Protein AF-A0A0F9H6T3-F1 (afdb_monomer_lite)

Structure (mmCIF, N/CA/C/O backbone):
data_AF-A0A0F9H6T3-F1
#
_entry.id   AF-A0A0F9H6T3-F1
#
loop_
_atom_site.group_PDB
_atom_site.id
_atom_site.type_symbol
_atom_site.label_atom_id
_atom_site.label_alt_id
_atom_site.label_comp_id
_atom_site.label_asym_id
_atom_site.label_entity_id
_atom_site.label_seq_id
_atom_site.pdbx_PDB_ins_code
_atom_site.Cartn_x
_atom_site.Cartn_y
_atom_site.Cartn_z
_atom_site.occupancy
_atom_site.B_iso_or_equiv
_atom_site.auth_seq_id
_atom_site.auth_comp_id
_atom_site.auth_asym_id
_atom_site.auth_atom_id
_atom_site.pdbx_PDB_model_num
ATOM 1 N N . VAL A 1 1 ? -16.309 13.579 1.038 1.00 57.38 1 VAL A N 1
ATOM 2 C CA . VAL A 1 1 ? -15.536 12.386 0.621 1.00 57.38 1 VAL A CA 1
ATOM 3 C C . VAL A 1 1 ? -16.475 11.191 0.632 1.00 57.38 1 VAL A C 1
ATOM 5 O O . VAL A 1 1 ? -17.267 11.106 1.559 1.00 57.38 1 VAL A O 1
ATOM 8 N N . GLY A 1 2 ? -16.474 10.366 -0.418 1.00 72.31 2 GLY A N 1
ATOM 9 C CA . GLY A 1 2 ? -17.444 9.277 -0.598 1.00 72.31 2 GLY A CA 1
ATOM 10 C C . GLY A 1 2 ? -17.170 8.030 0.251 1.00 72.31 2 GLY A C 1
ATOM 11 O O . GLY A 1 2 ? -16.118 7.917 0.884 1.00 72.31 2 GLY A O 1
ATOM 12 N N . ARG A 1 3 ? -18.129 7.096 0.219 1.00 84.75 3 ARG A N 1
ATOM 13 C CA . ARG A 1 3 ? -18.046 5.762 0.836 1.00 84.75 3 ARG A CA 1
ATOM 14 C C . ARG A 1 3 ? -16.967 4.916 0.162 1.00 84.75 3 ARG A C 1
ATOM 16 O O . ARG A 1 3 ? -16.804 4.968 -1.055 1.00 84.75 3 ARG A O 1
ATOM 23 N N . TRP A 1 4 ? -16.245 4.135 0.952 1.00 88.00 4 TRP A N 1
ATOM 24 C CA . TRP A 1 4 ? -15.193 3.233 0.503 1.00 88.00 4 TRP A CA 1
ATOM 25 C C . TRP A 1 4 ? -15.712 1.806 0.443 1.00 88.00 4 TRP A C 1
ATOM 27 O O . TRP A 1 4 ? -16.290 1.313 1.406 1.00 88.00 4 TRP A O 1
ATOM 37 N N . PHE A 1 5 ? -15.447 1.139 -0.675 1.00 89.69 5 PHE A N 1
ATOM 38 C CA . PHE A 1 5 ? -15.745 -0.273 -0.870 1.00 89.69 5 PHE A CA 1
ATOM 39 C C . PHE A 1 5 ? -14.429 -1.014 -1.064 1.00 89.69 5 PHE A C 1
ATOM 41 O O . PHE A 1 5 ? -13.817 -0.956 -2.130 1.00 89.69 5 PHE A O 1
ATOM 48 N N . VAL A 1 6 ? -13.966 -1.673 -0.006 1.00 91.56 6 VAL A N 1
ATOM 49 C CA . VAL A 1 6 ? -12.736 -2.459 -0.035 1.00 91.56 6 VAL A CA 1
ATOM 50 C C . VAL A 1 6 ? -13.077 -3.840 -0.573 1.00 91.56 6 VAL A C 1
ATOM 52 O O . VAL A 1 6 ? -13.749 -4.631 0.089 1.00 91.56 6 VAL A O 1
ATOM 55 N N . VAL A 1 7 ? -12.641 -4.097 -1.805 1.00 93.25 7 VAL A N 1
ATOM 56 C CA . VAL A 1 7 ? -12.976 -5.320 -2.544 1.00 93.25 7 VAL A CA 1
ATOM 57 C C . VAL A 1 7 ? -12.088 -6.487 -2.126 1.00 93.25 7 VAL A C 1
ATOM 59 O O . VAL A 1 7 ? -12.576 -7.589 -1.896 1.00 93.25 7 VAL A O 1
ATOM 62 N N . GLU A 1 8 ? -10.779 -6.259 -2.043 1.00 93.50 8 GLU A N 1
ATOM 63 C CA . GLU A 1 8 ? -9.804 -7.310 -1.773 1.00 93.50 8 GLU A CA 1
ATOM 64 C C . GLU A 1 8 ? -8.528 -6.706 -1.182 1.00 93.50 8 GLU A C 1
ATOM 66 O O . GLU A 1 8 ? -8.037 -5.690 -1.676 1.00 93.50 8 GLU A O 1
ATOM 71 N N . ILE A 1 9 ? -7.974 -7.349 -0.153 1.00 94.44 9 ILE A N 1
ATOM 72 C CA . ILE A 1 9 ? -6.638 -7.050 0.369 1.00 94.44 9 ILE A CA 1
ATOM 73 C C . ILE A 1 9 ? -5.806 -8.326 0.285 1.00 94.44 9 ILE A C 1
ATOM 75 O O . ILE A 1 9 ? -6.216 -9.377 0.770 1.00 94.44 9 ILE A O 1
ATOM 79 N N . GLN A 1 10 ? -4.611 -8.230 -0.296 1.00 94.12 10 GLN A N 1
ATOM 80 C CA . GLN A 1 10 ? -3.624 -9.306 -0.258 1.00 94.12 10 GLN A CA 1
ATOM 81 C C . GLN A 1 10 ? -2.439 -8.864 0.599 1.00 94.12 10 GLN A C 1
ATOM 83 O O . GLN A 1 10 ? -1.907 -7.773 0.414 1.00 94.12 10 GLN A O 1
ATOM 88 N N . SER A 1 11 ? -2.010 -9.720 1.526 1.00 93.00 11 SER A N 1
ATOM 89 C CA . SER A 1 11 ? -0.822 -9.480 2.349 1.00 93.00 11 SER A CA 1
ATOM 90 C C . SER A 1 11 ? -0.038 -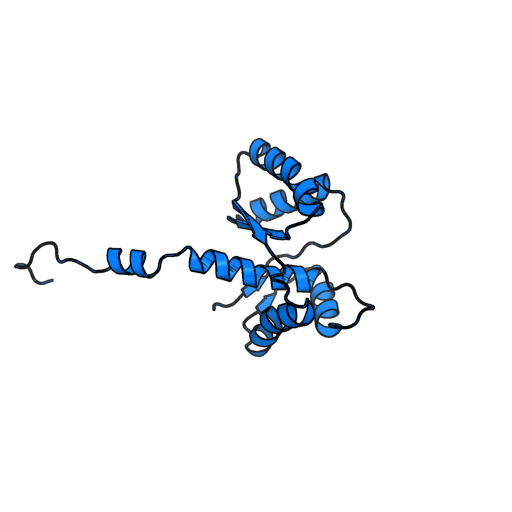10.774 2.547 1.00 93.00 11 SER A C 1
ATOM 92 O O . SER A 1 11 ? -0.619 -11.854 2.644 1.00 93.00 11 SER A O 1
ATOM 94 N N . GLY A 1 12 ? 1.285 -10.671 2.608 1.00 91.50 12 GLY A N 1
ATOM 95 C CA . GLY A 1 12 ? 2.176 -11.821 2.695 1.00 91.50 12 GLY A CA 1
ATOM 96 C C . GLY A 1 12 ? 3.636 -11.402 2.593 1.00 91.50 12 GLY A C 1
ATOM 97 O O . GLY A 1 12 ? 3.948 -10.213 2.562 1.00 91.50 12 GLY A O 1
ATOM 98 N N . LYS A 1 13 ? 4.531 -12.389 2.555 1.00 92.25 13 LYS A N 1
ATOM 99 C CA . LYS A 1 13 ? 5.957 -12.184 2.289 1.00 92.25 13 LYS A CA 1
ATOM 100 C C . LYS A 1 13 ? 6.246 -12.702 0.891 1.00 92.25 13 LYS A C 1
ATOM 102 O O . LYS A 1 13 ? 6.080 -13.894 0.654 1.00 92.25 13 LYS A O 1
ATOM 107 N N . TRP A 1 14 ? 6.662 -11.809 0.006 1.00 95.19 14 TRP A N 1
ATOM 108 C CA . TRP A 1 14 ? 6.909 -12.102 -1.401 1.00 95.19 14 TRP A CA 1
ATOM 109 C C . TRP A 1 14 ? 8.210 -11.443 -1.833 1.00 95.19 14 TRP A C 1
ATOM 111 O O . TRP A 1 14 ? 8.613 -10.416 -1.279 1.00 95.19 14 TRP A O 1
ATOM 121 N N . ASP A 1 15 ? 8.857 -12.012 -2.841 1.00 95.69 15 ASP A N 1
ATOM 122 C CA . ASP A 1 15 ? 9.965 -11.339 -3.507 1.00 95.69 15 ASP A CA 1
ATOM 123 C C . ASP A 1 15 ? 9.451 -10.174 -4.391 1.00 95.69 15 ASP A C 1
ATOM 125 O O . ASP A 1 15 ? 8.250 -10.084 -4.682 1.00 95.69 15 ASP A O 1
ATOM 129 N N . PRO A 1 16 ? 10.320 -9.243 -4.834 1.00 95.31 16 PRO A N 1
ATOM 130 C CA . PRO A 1 16 ? 9.891 -8.100 -5.644 1.00 95.31 16 PRO A CA 1
ATOM 131 C C . PRO A 1 16 ? 9.189 -8.481 -6.956 1.00 95.31 16 PRO A C 1
ATOM 133 O O . PRO A 1 16 ? 8.292 -7.765 -7.406 1.00 95.31 16 PRO A O 1
ATOM 136 N N . ARG A 1 17 ? 9.566 -9.610 -7.567 1.00 96.00 17 ARG A N 1
ATOM 137 C CA . ARG A 1 17 ? 9.010 -10.072 -8.841 1.00 96.00 17 ARG A CA 1
ATOM 138 C C . ARG A 1 17 ? 7.629 -10.688 -8.645 1.00 96.00 17 ARG A C 1
ATOM 140 O O . ARG A 1 17 ? 6.720 -10.389 -9.422 1.00 96.00 17 ARG A O 1
ATOM 147 N N . GLU A 1 18 ? 7.463 -11.510 -7.612 1.00 96.69 18 GLU A N 1
ATOM 148 C CA . GLU A 1 18 ? 6.164 -12.044 -7.201 1.00 96.69 18 GLU A CA 1
ATOM 149 C C . GLU A 1 18 ? 5.217 -10.907 -6.792 1.00 96.69 18 GLU A C 1
ATOM 151 O O . GLU A 1 18 ? 4.069 -10.864 -7.240 1.00 96.69 18 GLU A O 1
ATOM 156 N N . THR A 1 19 ? 5.714 -9.932 -6.027 1.00 95.81 19 THR A N 1
ATOM 157 C CA . THR A 1 19 ? 4.946 -8.746 -5.617 1.00 95.81 19 THR A CA 1
ATOM 158 C C . THR A 1 19 ? 4.430 -7.971 -6.831 1.00 95.81 19 THR A C 1
ATOM 160 O O . THR A 1 19 ? 3.235 -7.688 -6.920 1.00 95.81 19 THR A O 1
ATOM 163 N N . ALA A 1 20 ? 5.298 -7.676 -7.807 1.00 95.88 20 ALA A N 1
ATOM 164 C CA . ALA A 1 20 ? 4.904 -6.998 -9.042 1.00 95.88 20 ALA A CA 1
ATOM 165 C C . ALA A 1 20 ? 3.825 -7.775 -9.817 1.00 95.88 20 ALA A C 1
ATOM 167 O O . ALA A 1 20 ? 2.848 -7.184 -10.281 1.00 95.88 20 ALA A O 1
ATOM 168 N N . MET A 1 21 ? 3.971 -9.100 -9.924 1.00 95.81 21 MET A N 1
ATOM 169 C CA . MET A 1 21 ? 2.991 -9.950 -10.604 1.00 95.81 21 MET A CA 1
ATOM 170 C C . MET A 1 21 ? 1.631 -9.914 -9.899 1.00 95.81 21 MET A C 1
ATOM 172 O O . MET A 1 21 ? 0.601 -9.763 -10.559 1.00 95.81 21 MET A O 1
ATOM 176 N N . LYS A 1 22 ? 1.608 -10.010 -8.565 1.00 95.62 22 LYS A N 1
ATOM 177 C CA . LYS A 1 22 ? 0.372 -9.928 -7.772 1.00 95.62 22 LYS A CA 1
ATOM 178 C C . LYS A 1 22 ? -0.319 -8.579 -7.940 1.00 95.62 22 LYS A C 1
ATOM 180 O O . LYS A 1 22 ? -1.519 -8.558 -8.203 1.00 95.62 22 LYS A O 1
ATOM 185 N N . ILE A 1 23 ? 0.430 -7.474 -7.879 1.00 94.62 23 ILE A N 1
ATOM 186 C CA . ILE A 1 23 ? -0.109 -6.122 -8.096 1.00 94.62 23 ILE A CA 1
ATOM 187 C C . ILE A 1 23 ? -0.764 -6.016 -9.478 1.00 94.62 23 ILE A C 1
ATOM 189 O O . ILE A 1 23 ? -1.913 -5.592 -9.576 1.00 94.62 23 ILE A O 1
ATOM 193 N N . VAL A 1 24 ? -0.075 -6.436 -10.545 1.00 93.94 24 VAL A N 1
ATOM 194 C CA . VAL A 1 24 ? -0.610 -6.357 -11.918 1.00 93.94 24 VAL A CA 1
ATOM 195 C C . VAL A 1 24 ? -1.819 -7.268 -12.104 1.00 93.94 24 VAL A C 1
ATOM 197 O O . VAL A 1 24 ? -2.798 -6.864 -12.728 1.00 93.94 24 VAL A O 1
ATOM 200 N N . THR A 1 25 ? -1.790 -8.470 -11.528 1.00 93.88 25 THR A N 1
ATOM 201 C CA . THR A 1 25 ? -2.910 -9.418 -11.593 1.00 93.88 25 THR A CA 1
ATOM 202 C C . THR A 1 25 ? -4.146 -8.844 -10.903 1.00 93.88 25 THR A C 1
ATOM 204 O O . THR A 1 25 ? -5.239 -8.875 -11.469 1.00 93.88 25 THR A O 1
ATOM 207 N N . LEU A 1 26 ? -3.976 -8.265 -9.712 1.00 93.50 26 LEU A N 1
ATOM 208 C CA . LEU A 1 26 ? -5.061 -7.645 -8.954 1.00 93.50 26 LEU A CA 1
ATOM 209 C C . LEU A 1 26 ? -5.604 -6.396 -9.664 1.00 93.50 26 LEU A C 1
ATOM 211 O O . LEU A 1 26 ? -6.819 -6.243 -9.806 1.00 93.50 26 LEU A O 1
ATOM 215 N N . ALA A 1 27 ? -4.713 -5.542 -10.175 1.00 91.88 27 ALA A N 1
ATOM 216 C CA . ALA A 1 27 ? -5.080 -4.355 -10.940 1.00 91.88 27 ALA A CA 1
ATOM 217 C C . ALA A 1 27 ? -5.828 -4.712 -12.230 1.00 91.88 27 ALA A C 1
ATOM 219 O O . ALA A 1 27 ? -6.802 -4.052 -12.590 1.00 91.88 27 ALA A O 1
ATOM 220 N N . HIS A 1 28 ? -5.429 -5.792 -12.904 1.00 90.62 28 HIS A N 1
ATOM 221 C CA . HIS A 1 28 ? -6.128 -6.290 -14.081 1.00 90.62 28 HIS A CA 1
ATOM 222 C C . HIS A 1 28 ? -7.511 -6.853 -13.725 1.00 90.62 28 HIS A C 1
ATOM 224 O O . HIS A 1 28 ? -8.497 -6.462 -14.357 1.00 90.62 28 HIS A O 1
ATOM 230 N N . LYS A 1 29 ? -7.588 -7.720 -12.701 1.00 92.69 29 LYS A N 1
ATOM 231 C CA . LYS A 1 29 ? -8.825 -8.355 -12.209 1.00 92.69 29 LYS A CA 1
ATOM 232 C C . LYS A 1 29 ? -9.892 -7.317 -11.866 1.00 92.69 29 LYS A C 1
ATOM 234 O O . LYS A 1 29 ? -11.027 -7.434 -12.319 1.00 92.69 29 LYS A O 1
ATOM 239 N N . HIS A 1 30 ? -9.507 -6.276 -11.130 1.00 90.06 30 HIS A N 1
ATOM 240 C CA . HIS A 1 30 ? -10.420 -5.225 -10.663 1.00 90.06 30 HIS A CA 1
ATOM 241 C C . HIS A 1 30 ? -10.449 -3.985 -11.566 1.00 90.06 30 HIS A C 1
ATOM 243 O O . HIS A 1 30 ? -11.056 -2.980 -11.210 1.00 90.06 30 HIS A O 1
ATOM 249 N N . LYS A 1 31 ? -9.815 -4.048 -12.747 1.00 88.31 31 LYS A N 1
ATOM 250 C CA . LYS A 1 31 ? -9.744 -2.954 -13.735 1.00 88.31 31 LYS A CA 1
ATOM 251 C C . LYS A 1 31 ? -9.312 -1.610 -13.122 1.00 88.31 31 LYS A C 1
ATOM 253 O O . LYS A 1 31 ? -9.853 -0.562 -13.463 1.00 88.31 31 LYS A O 1
ATOM 258 N N . ILE A 1 32 ? -8.327 -1.650 -12.231 1.00 86.69 32 ILE A N 1
ATOM 259 C CA . ILE A 1 32 ? -7.841 -0.483 -11.492 1.00 86.69 32 ILE A CA 1
ATOM 260 C C . ILE A 1 32 ? -7.065 0.439 -12.449 1.00 86.69 32 ILE A C 1
ATOM 262 O O . ILE A 1 32 ? -6.207 -0.062 -13.172 1.00 86.69 32 ILE A O 1
ATOM 266 N N . PRO A 1 33 ? -7.321 1.761 -12.473 1.00 83.94 33 PRO A N 1
ATOM 267 C CA . PRO A 1 33 ? -6.606 2.692 -13.354 1.00 83.94 33 PRO A CA 1
ATOM 268 C C . PRO A 1 33 ? -5.281 3.212 -12.767 1.00 83.94 33 PRO A C 1
ATOM 270 O O . PRO A 1 33 ? -4.353 3.528 -13.512 1.00 83.94 33 PRO A O 1
ATOM 273 N N . ILE A 1 34 ? -5.189 3.305 -11.436 1.00 90.56 34 ILE A N 1
ATOM 274 C CA . ILE A 1 34 ? -4.095 3.969 -10.719 1.00 90.56 34 ILE A CA 1
ATOM 275 C C . ILE A 1 34 ? -3.583 3.055 -9.605 1.00 90.56 34 ILE A C 1
ATOM 277 O O . ILE A 1 34 ? -4.367 2.522 -8.823 1.00 90.56 34 ILE A O 1
ATOM 281 N N . ILE A 1 35 ? -2.265 2.911 -9.506 1.00 92.12 35 ILE A N 1
ATOM 282 C CA . ILE A 1 35 ? -1.583 2.129 -8.476 1.00 92.12 35 ILE A CA 1
ATOM 283 C C . ILE A 1 35 ? -0.754 3.083 -7.617 1.00 92.12 35 ILE A C 1
ATOM 285 O O . ILE A 1 35 ? 0.175 3.719 -8.111 1.00 92.12 35 ILE A O 1
ATOM 289 N N . GLY A 1 36 ? -1.073 3.171 -6.328 1.00 92.06 36 GLY A N 1
ATOM 290 C CA . GLY A 1 36 ? -0.267 3.896 -5.347 1.00 92.06 36 GLY A CA 1
ATOM 291 C C . GLY A 1 36 ? 0.834 3.007 -4.769 1.00 92.06 36 GLY A C 1
ATOM 292 O O . GLY A 1 36 ? 0.543 1.907 -4.309 1.00 92.06 36 GLY A O 1
ATOM 293 N N . ILE A 1 37 ? 2.087 3.468 -4.778 1.00 92.50 37 ILE A N 1
ATOM 294 C CA . ILE A 1 37 ? 3.212 2.771 -4.131 1.00 92.50 37 ILE A CA 1
ATOM 295 C C . ILE A 1 37 ? 3.998 3.779 -3.296 1.00 92.50 37 ILE A C 1
ATOM 297 O O . ILE A 1 37 ? 4.405 4.818 -3.815 1.00 92.50 37 ILE A O 1
ATOM 301 N N . GLU A 1 38 ? 4.236 3.484 -2.020 1.00 90.81 38 GLU A N 1
ATOM 302 C CA . GLU A 1 38 ? 5.060 4.331 -1.153 1.00 90.81 38 GLU A CA 1
ATOM 303 C C . GLU A 1 38 ? 6.479 4.503 -1.719 1.00 90.81 38 GLU A C 1
ATOM 305 O O . GLU A 1 38 ? 7.115 3.547 -2.169 1.00 90.81 38 GLU A O 1
ATOM 310 N N . LYS A 1 39 ? 6.999 5.735 -1.705 1.00 90.12 39 LYS A N 1
ATOM 311 C CA . LYS A 1 39 ? 8.380 6.015 -2.108 1.00 90.12 39 LYS A CA 1
ATOM 312 C C . LYS A 1 39 ? 9.360 5.299 -1.181 1.00 90.12 39 LYS A C 1
ATOM 314 O O . LYS A 1 39 ? 9.325 5.469 0.030 1.00 90.12 39 LYS A O 1
ATOM 319 N N . GLY A 1 40 ? 10.307 4.577 -1.767 1.00 89.00 40 GLY A N 1
ATOM 320 C CA . GLY A 1 40 ? 11.372 3.927 -1.014 1.00 89.00 40 GLY A CA 1
ATOM 321 C C . GLY A 1 40 ? 12.142 2.915 -1.850 1.00 89.00 40 GLY A C 1
ATOM 322 O O . GLY A 1 40 ? 11.902 2.758 -3.050 1.00 89.00 40 GLY A O 1
ATOM 323 N N . ALA A 1 41 ? 13.058 2.200 -1.197 1.00 89.56 41 ALA A N 1
ATOM 324 C CA . ALA A 1 41 ? 13.870 1.169 -1.841 1.00 89.56 41 ALA A CA 1
ATOM 325 C C . ALA A 1 41 ? 13.008 0.047 -2.450 1.00 89.56 41 ALA A C 1
ATOM 327 O O . ALA A 1 41 ? 13.276 -0.398 -3.564 1.00 89.56 41 ALA A O 1
ATOM 328 N N . LEU A 1 42 ? 11.928 -0.349 -1.765 1.00 89.50 42 LEU A N 1
ATOM 329 C CA . LEU A 1 42 ? 11.017 -1.397 -2.237 1.00 89.50 42 LEU A CA 1
ATOM 330 C C . LEU A 1 42 ? 10.312 -1.009 -3.542 1.00 89.50 42 LEU A C 1
ATOM 332 O O . LEU A 1 42 ? 10.240 -1.817 -4.464 1.00 89.50 42 LEU A O 1
ATOM 336 N N . LYS A 1 43 ? 9.873 0.247 -3.675 1.00 92.94 43 LYS A N 1
ATOM 337 C CA . LYS A 1 43 ? 9.280 0.759 -4.918 1.00 92.94 43 LYS A CA 1
ATOM 338 C C . LYS A 1 43 ? 10.261 0.673 -6.081 1.00 92.94 43 LYS A C 1
ATOM 340 O O . LYS A 1 43 ? 9.894 0.192 -7.148 1.00 92.94 43 LYS A O 1
ATOM 345 N N . ASN A 1 44 ? 11.509 1.085 -5.862 1.00 93.25 44 ASN A N 1
ATOM 346 C CA . ASN A 1 44 ? 12.546 1.038 -6.895 1.00 93.25 44 ASN A CA 1
ATOM 347 C C . ASN A 1 44 ? 12.897 -0.402 -7.305 1.00 93.25 44 ASN A C 1
ATOM 349 O O . ASN A 1 44 ? 13.236 -0.635 -8.461 1.00 93.25 44 ASN A O 1
ATOM 353 N N . ALA A 1 45 ? 12.781 -1.366 -6.388 1.00 94.62 45 ALA A N 1
ATOM 354 C CA . ALA A 1 45 ? 12.988 -2.782 -6.684 1.00 94.62 45 ALA A CA 1
ATOM 355 C C . ALA A 1 45 ? 11.825 -3.409 -7.478 1.00 94.62 45 ALA A C 1
ATOM 357 O O . ALA A 1 45 ? 12.054 -4.280 -8.311 1.00 94.62 45 ALA A O 1
ATOM 358 N N . VAL A 1 46 ? 10.583 -2.982 -7.226 1.00 95.38 46 VAL A N 1
ATOM 359 C CA . VAL A 1 46 ? 9.365 -3.568 -7.817 1.00 95.38 46 VAL A CA 1
ATOM 360 C C . VAL A 1 46 ? 8.999 -2.929 -9.165 1.00 95.38 46 VAL A C 1
ATOM 362 O O . VAL A 1 46 ? 8.490 -3.609 -10.057 1.00 95.38 46 VAL A O 1
ATOM 365 N N . GLU A 1 47 ? 9.270 -1.634 -9.353 1.00 94.25 47 GLU A N 1
ATOM 366 C CA . GLU A 1 47 ? 8.851 -0.878 -10.542 1.00 94.25 47 GLU A CA 1
ATOM 367 C C . GLU A 1 47 ? 9.349 -1.443 -11.890 1.00 94.25 47 GLU A C 1
ATOM 369 O O . GLU A 1 47 ? 8.538 -1.495 -12.821 1.00 94.25 47 GLU A O 1
ATOM 374 N N . PRO A 1 48 ? 10.608 -1.906 -12.045 1.00 95.62 48 PRO A N 1
ATOM 375 C CA . PRO A 1 48 ? 11.061 -2.496 -13.306 1.00 95.62 48 PRO A CA 1
ATOM 376 C C . PRO A 1 48 ? 10.228 -3.719 -13.711 1.00 95.62 48 PRO A C 1
ATOM 378 O O . PRO A 1 48 ? 9.805 -3.824 -14.862 1.00 95.62 48 PRO A O 1
ATOM 381 N N . TYR A 1 49 ? 9.913 -4.595 -12.751 1.00 96.75 49 TYR A N 1
ATOM 382 C CA . TYR A 1 49 ? 9.083 -5.778 -12.985 1.00 96.75 49 TYR A CA 1
ATOM 383 C C . TYR A 1 49 ? 7.632 -5.407 -13.297 1.00 96.75 49 TYR A C 1
ATOM 385 O O . TYR A 1 49 ? 7.011 -6.024 -14.160 1.00 96.75 49 TYR A O 1
ATOM 393 N N . LEU A 1 50 ? 7.086 -4.372 -12.645 1.00 94.81 50 LEU A N 1
ATOM 394 C CA . LEU A 1 50 ? 5.757 -3.857 -12.982 1.00 94.81 50 LEU A CA 1
ATOM 395 C C . LEU A 1 50 ? 5.694 -3.411 -14.443 1.00 94.81 50 LEU A C 1
ATOM 397 O O . LEU A 1 50 ? 4.780 -3.813 -15.156 1.00 94.81 50 LEU A O 1
ATOM 401 N N . ARG A 1 51 ? 6.675 -2.626 -14.902 1.00 94.75 51 ARG A N 1
ATOM 402 C CA . ARG A 1 51 ? 6.740 -2.158 -16.296 1.00 94.75 51 ARG A CA 1
ATOM 403 C C . ARG A 1 51 ? 6.906 -3.314 -17.281 1.00 94.75 51 ARG A C 1
ATOM 405 O O . ARG A 1 51 ? 6.249 -3.306 -18.319 1.00 94.75 51 ARG A O 1
ATOM 412 N N . GLU A 1 52 ? 7.713 -4.320 -16.943 1.00 96.00 52 GLU A N 1
ATOM 413 C CA . GLU A 1 52 ? 7.849 -5.546 -17.742 1.00 96.00 52 GLU A CA 1
ATOM 414 C C . GLU A 1 52 ? 6.496 -6.257 -17.908 1.00 96.00 52 GLU A C 1
ATOM 416 O O . GLU A 1 52 ? 6.096 -6.589 -19.024 1.00 96.00 52 GLU A O 1
ATOM 421 N N . TYR A 1 53 ? 5.755 -6.460 -16.815 1.00 95.75 53 TYR A N 1
ATOM 422 C CA . TYR A 1 53 ? 4.452 -7.122 -16.865 1.00 95.75 53 TYR A CA 1
ATOM 423 C C . TYR A 1 53 ? 3.380 -6.276 -17.554 1.00 95.75 53 TYR A C 1
ATOM 425 O O . TYR A 1 53 ? 2.583 -6.820 -18.315 1.00 95.75 53 TYR A O 1
ATOM 433 N N . MET A 1 54 ? 3.373 -4.957 -17.352 1.00 93.94 54 MET A N 1
ATOM 434 C CA . MET A 1 54 ? 2.478 -4.044 -18.074 1.00 93.94 54 MET A CA 1
ATOM 435 C C . MET A 1 54 ? 2.693 -4.131 -19.586 1.00 93.94 54 MET A C 1
ATOM 437 O O . MET A 1 54 ? 1.720 -4.239 -20.333 1.00 93.94 54 MET A O 1
ATOM 441 N N . ALA A 1 55 ? 3.955 -4.157 -20.029 1.00 94.31 55 ALA A N 1
ATOM 442 C CA . ALA A 1 55 ? 4.302 -4.344 -21.434 1.00 94.31 55 ALA A CA 1
ATOM 443 C C . ALA A 1 55 ? 3.862 -5.726 -21.942 1.00 94.31 55 ALA A C 1
ATOM 445 O O . ALA A 1 55 ? 3.217 -5.822 -22.984 1.00 94.31 55 ALA A O 1
ATOM 446 N N . ARG A 1 56 ? 4.134 -6.791 -21.177 1.00 93.44 56 ARG A N 1
ATOM 447 C CA . ARG A 1 56 ? 3.763 -8.172 -21.529 1.00 93.44 56 ARG A CA 1
ATOM 448 C C . ARG A 1 56 ? 2.255 -8.356 -21.709 1.00 93.44 56 ARG A C 1
ATOM 450 O O . ARG A 1 56 ? 1.837 -9.048 -22.630 1.00 93.44 56 ARG A O 1
ATOM 457 N N . TYR A 1 57 ? 1.447 -7.755 -20.840 1.00 90.25 57 TYR A N 1
ATOM 458 C CA . TYR A 1 57 ? -0.015 -7.858 -20.888 1.00 90.25 57 TYR A CA 1
ATOM 459 C C . TYR A 1 57 ? -0.682 -6.725 -21.680 1.00 90.25 57 TYR A C 1
ATOM 461 O O . TYR A 1 57 ? -1.910 -6.643 -21.697 1.00 90.25 57 TYR A O 1
ATOM 469 N N . ASN A 1 58 ? 0.110 -5.848 -22.308 1.00 91.56 58 ASN A N 1
ATOM 470 C CA . ASN A 1 58 ? -0.339 -4.647 -23.014 1.00 91.56 58 ASN A CA 1
ATOM 471 C C . ASN A 1 58 ? -1.373 -3.825 -22.220 1.00 91.56 58 ASN A C 1
ATOM 473 O O . ASN A 1 58 ? -2.394 -3.377 -22.747 1.00 91.56 58 ASN A O 1
ATOM 477 N N . ARG A 1 59 ? -1.136 -3.663 -20.916 1.00 86.94 59 ARG A N 1
ATOM 478 C CA . ARG A 1 59 ? -2.020 -2.904 -20.032 1.00 86.94 59 ARG A CA 1
ATOM 479 C C . ARG A 1 59 ? -1.198 -2.036 -19.105 1.00 86.94 59 ARG A C 1
ATOM 481 O O . ARG A 1 59 ? -0.489 -2.534 -18.235 1.00 86.94 59 ARG A O 1
ATOM 488 N N . TRP A 1 60 ? -1.323 -0.733 -19.305 1.00 88.81 60 TRP A N 1
ATOM 489 C CA . TRP A 1 60 ? -0.584 0.278 -18.567 1.00 88.81 60 TRP A CA 1
ATOM 490 C C . TRP A 1 60 ? -1.447 0.858 -17.455 1.00 88.81 60 TRP A C 1
ATOM 492 O O . TRP A 1 60 ? -2.630 1.130 -17.653 1.00 88.81 60 TRP A O 1
ATOM 502 N N . PHE A 1 61 ? -0.834 1.047 -16.291 1.00 88.75 61 PHE A N 1
ATOM 503 C CA . PHE A 1 61 ? -1.464 1.654 -15.126 1.00 88.75 61 PHE A CA 1
ATOM 504 C C . PHE A 1 61 ? -0.669 2.894 -14.721 1.00 88.75 61 PHE A C 1
ATOM 506 O O . PHE A 1 61 ? 0.558 2.916 -14.848 1.00 88.75 61 PHE A O 1
ATOM 513 N N . GLU A 1 62 ? -1.348 3.918 -14.207 1.00 89.81 62 GLU A N 1
ATOM 514 C CA . GLU A 1 62 ? -0.659 5.082 -13.650 1.00 89.81 62 GLU A CA 1
ATOM 515 C C . GLU A 1 62 ? -0.050 4.697 -12.295 1.00 89.81 62 GLU A C 1
ATOM 517 O O . GLU A 1 62 ? -0.775 4.435 -11.336 1.00 89.81 62 GLU A O 1
ATOM 522 N N . ILE A 1 63 ? 1.281 4.656 -12.200 1.00 90.44 63 ILE A N 1
ATOM 523 C CA . ILE A 1 63 ? 1.972 4.426 -10.926 1.00 90.44 63 ILE A CA 1
ATOM 524 C C . ILE A 1 63 ? 2.170 5.776 -10.233 1.00 90.44 63 ILE A C 1
ATOM 526 O O . ILE A 1 63 ? 2.964 6.601 -10.691 1.00 90.44 63 ILE A O 1
ATOM 530 N N . LYS A 1 64 ? 1.482 5.990 -9.109 1.00 90.25 64 LYS A N 1
ATOM 531 C CA . LYS A 1 64 ? 1.616 7.189 -8.277 1.00 90.25 64 LYS A CA 1
ATOM 532 C C . LYS A 1 64 ? 2.503 6.917 -7.059 1.00 90.25 64 LYS A C 1
ATOM 534 O O . LYS A 1 64 ? 2.188 6.037 -6.256 1.00 90.25 64 LYS A O 1
ATOM 539 N N . PRO A 1 65 ? 3.612 7.655 -6.898 1.00 88.94 65 PRO A N 1
ATOM 540 C CA . PRO A 1 65 ? 4.483 7.486 -5.750 1.00 88.94 65 PRO A CA 1
ATOM 541 C C . PRO A 1 65 ? 3.932 8.234 -4.525 1.00 88.94 65 PRO A C 1
ATOM 543 O O . PRO A 1 65 ? 3.928 9.464 -4.505 1.00 88.94 65 PRO A O 1
ATOM 546 N N . LEU A 1 66 ? 3.529 7.497 -3.492 1.00 88.81 66 LEU A N 1
ATOM 547 C CA . LEU A 1 66 ? 2.962 8.037 -2.252 1.00 88.81 66 LEU A CA 1
ATOM 548 C C . LEU A 1 66 ? 4.058 8.443 -1.260 1.00 88.81 66 LEU A C 1
ATOM 550 O O . LEU A 1 66 ? 5.155 7.880 -1.260 1.00 88.81 66 LEU A O 1
ATOM 554 N N . THR A 1 67 ? 3.780 9.435 -0.417 1.00 83.81 67 THR A N 1
ATOM 555 C CA . THR A 1 67 ? 4.744 9.963 0.560 1.00 83.81 67 THR A CA 1
ATOM 556 C C . THR A 1 67 ? 4.156 9.973 1.961 1.00 83.81 67 THR A C 1
ATOM 558 O O . THR A 1 67 ? 3.043 10.432 2.172 1.00 83.81 67 THR A O 1
ATOM 561 N N . HIS A 1 68 ? 4.942 9.558 2.953 1.00 73.56 68 HIS A N 1
ATOM 562 C CA . HIS A 1 68 ? 4.530 9.602 4.359 1.00 73.56 68 HIS A CA 1
ATOM 563 C C . HIS A 1 68 ? 4.341 11.039 4.905 1.00 73.56 68 HIS A C 1
ATOM 565 O O . HIS A 1 68 ? 3.868 11.211 6.026 1.00 73.56 68 HIS A O 1
ATOM 571 N N . GLY A 1 69 ? 4.746 12.077 4.153 1.00 70.38 69 GLY A N 1
ATOM 572 C CA . GLY A 1 69 ? 4.478 13.489 4.461 1.00 70.38 69 GLY A CA 1
ATOM 573 C C . GLY A 1 69 ? 4.990 13.978 5.821 1.00 70.38 69 GLY A C 1
ATOM 574 O O . GLY A 1 69 ? 4.376 14.863 6.406 1.00 70.38 69 GLY A O 1
ATOM 575 N N . ASN A 1 70 ? 6.057 13.374 6.365 1.00 73.06 70 ASN A N 1
ATOM 576 C CA . ASN A 1 70 ? 6.524 13.553 7.756 1.00 73.06 70 ASN A CA 1
ATOM 577 C C . ASN A 1 70 ? 5.447 13.372 8.849 1.00 73.06 70 ASN A C 1
ATOM 579 O O . ASN A 1 70 ? 5.694 13.675 10.016 1.00 73.06 70 ASN A O 1
ATOM 583 N N . GLN A 1 71 ? 4.276 12.836 8.504 1.00 79.50 71 GLN A N 1
ATOM 584 C CA . GLN A 1 71 ? 3.230 12.527 9.465 1.00 79.50 71 GLN A CA 1
ATOM 585 C C . GLN A 1 71 ? 3.560 11.219 10.170 1.00 79.50 71 GLN A C 1
ATOM 587 O O . GLN A 1 71 ? 4.062 10.263 9.566 1.00 79.50 71 GLN A O 1
ATOM 592 N N . ARG A 1 72 ? 3.262 11.160 11.469 1.00 83.81 72 ARG A N 1
ATOM 593 C CA . ARG A 1 72 ? 3.402 9.913 12.213 1.00 83.81 72 ARG A CA 1
ATOM 594 C C . ARG A 1 72 ? 2.390 8.916 11.664 1.00 83.81 72 ARG A C 1
ATOM 596 O O . ARG A 1 72 ? 1.249 9.264 11.374 1.00 83.81 72 ARG A O 1
ATOM 603 N N . LYS A 1 73 ? 2.811 7.655 11.570 1.00 82.44 73 LYS A N 1
ATOM 604 C CA . LYS A 1 73 ? 1.963 6.540 11.132 1.00 82.44 73 LYS A CA 1
ATOM 605 C C . LYS A 1 73 ? 0.626 6.501 11.879 1.00 82.44 73 LYS A C 1
ATOM 607 O O . LYS A 1 73 ? -0.418 6.339 11.260 1.00 82.44 73 LYS A O 1
ATOM 612 N N . TYR A 1 74 ? 0.681 6.714 13.195 1.00 85.50 74 TYR A N 1
ATOM 613 C CA . TYR A 1 74 ? -0.489 6.797 14.065 1.00 85.50 74 TYR A CA 1
ATOM 614 C C . TYR A 1 74 ? -1.499 7.847 13.593 1.00 85.50 74 TYR A C 1
ATOM 616 O O . TYR A 1 74 ? -2.646 7.502 13.319 1.00 85.50 74 TYR A O 1
ATOM 624 N N . ASP A 1 75 ? -1.052 9.092 13.421 1.00 84.50 75 ASP A N 1
ATOM 625 C CA . ASP A 1 75 ? -1.916 10.207 13.029 1.00 84.50 75 ASP A CA 1
ATOM 626 C C . ASP A 1 75 ? -2.535 9.960 11.646 1.00 84.50 75 ASP A C 1
ATOM 628 O O . ASP A 1 75 ? -3.737 10.139 11.460 1.00 84.50 75 ASP A O 1
ATOM 632 N N . ARG A 1 76 ? -1.741 9.443 10.695 1.00 85.38 76 ARG A N 1
ATOM 633 C CA . ARG A 1 76 ? -2.207 9.108 9.341 1.00 85.38 76 ARG A CA 1
ATOM 634 C C . ARG A 1 76 ? -3.325 8.066 9.359 1.00 85.38 76 ARG A C 1
ATOM 636 O O . ARG A 1 76 ? -4.374 8.285 8.761 1.00 85.38 76 ARG A O 1
ATOM 643 N N . VAL A 1 77 ? -3.108 6.936 10.032 1.00 86.88 77 VAL A N 1
ATOM 644 C CA . VAL A 1 77 ? -4.100 5.850 10.111 1.00 86.88 77 VAL A CA 1
ATOM 645 C C . VAL A 1 77 ? -5.354 6.328 10.840 1.00 86.88 77 VAL A C 1
ATOM 647 O O . VAL A 1 77 ? -6.471 6.068 10.387 1.00 86.88 77 VAL A O 1
ATOM 650 N N . GLN A 1 78 ? -5.183 7.073 11.935 1.00 85.25 78 GLN A N 1
ATOM 651 C CA . GLN A 1 78 ? -6.296 7.602 12.712 1.00 85.25 78 GLN A CA 1
ATOM 652 C C . GLN A 1 78 ? -7.152 8.566 11.876 1.00 85.25 78 GLN A C 1
ATOM 654 O O . GLN A 1 78 ? -8.370 8.396 11.801 1.00 85.25 78 GLN A O 1
ATOM 659 N N . TRP A 1 79 ? -6.538 9.539 11.198 1.00 81.19 79 TRP A N 1
ATOM 660 C CA . TRP A 1 79 ? -7.260 10.505 10.367 1.00 81.19 79 TRP A CA 1
ATOM 661 C C . TRP A 1 79 ? -7.917 9.864 9.146 1.00 81.19 79 TRP A C 1
ATOM 663 O O . TRP A 1 79 ? -9.066 10.186 8.840 1.00 81.19 79 TRP A O 1
ATOM 673 N N . ALA A 1 80 ? -7.229 8.931 8.485 1.00 82.88 80 ALA A N 1
ATOM 674 C CA . ALA A 1 80 ? -7.752 8.273 7.296 1.00 82.88 80 ALA A CA 1
ATOM 675 C C . ALA A 1 80 ? -8.914 7.326 7.625 1.00 82.88 80 ALA A C 1
ATOM 677 O O . ALA A 1 80 ? -9.927 7.345 6.928 1.00 82.88 80 ALA A O 1
ATOM 678 N N . LEU A 1 81 ? -8.789 6.499 8.671 1.00 86.50 81 LEU A N 1
ATOM 679 C CA . LEU A 1 81 ? -9.702 5.375 8.902 1.00 86.50 81 LEU A CA 1
ATOM 680 C C . LEU A 1 81 ? -10.677 5.594 10.058 1.00 86.50 81 LEU A C 1
ATOM 682 O O . LEU A 1 81 ? -11.861 5.304 9.889 1.00 86.50 81 LEU A O 1
ATOM 686 N N . GLN A 1 82 ? -10.241 6.125 11.208 1.00 84.56 82 GLN A N 1
ATOM 687 C CA . GLN A 1 82 ? -11.099 6.204 12.401 1.00 84.56 82 GLN A CA 1
ATOM 688 C C . GLN A 1 82 ? -12.336 7.073 12.143 1.00 84.56 82 GLN A C 1
ATOM 690 O O . GLN A 1 82 ? -13.462 6.651 12.410 1.00 84.56 82 GLN A O 1
ATOM 695 N N . GLY A 1 83 ? -12.136 8.259 11.560 1.00 81.31 83 GLY A N 1
ATOM 696 C CA . GLY A 1 83 ? -13.230 9.187 11.268 1.00 81.31 83 GLY A CA 1
ATOM 697 C C . GLY A 1 83 ? -14.235 8.649 10.243 1.00 81.31 83 GLY A C 1
ATOM 698 O O . GLY A 1 83 ? -15.419 8.973 10.317 1.00 81.31 83 GLY A O 1
ATOM 699 N N . ARG A 1 84 ? -13.790 7.807 9.301 1.00 85.25 84 ARG A N 1
ATOM 700 C CA . ARG A 1 84 ? -14.655 7.169 8.291 1.00 85.25 84 ARG A CA 1
ATOM 701 C C . ARG A 1 84 ? -15.395 5.966 8.857 1.00 85.25 84 ARG A C 1
ATOM 703 O O . ARG A 1 84 ? -16.585 5.802 8.605 1.00 85.25 84 ARG A O 1
ATOM 710 N N . ALA A 1 85 ? -14.705 5.147 9.647 1.00 84.88 85 ALA A N 1
ATOM 711 C CA . ALA A 1 85 ? -15.289 3.984 10.300 1.00 84.88 85 ALA A CA 1
ATOM 712 C C . ALA A 1 85 ? -16.421 4.393 11.254 1.00 84.88 85 ALA A C 1
ATOM 714 O O . ALA A 1 85 ? -17.49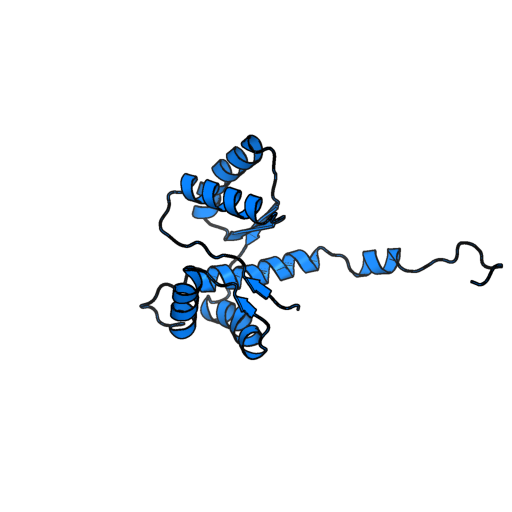6 3.805 11.205 1.00 84.88 85 ALA A O 1
ATOM 715 N N . GLN A 1 86 ? -16.230 5.459 12.043 1.00 86.00 86 GLN A N 1
ATOM 716 C CA . GLN A 1 86 ? -17.265 5.994 12.941 1.00 86.00 86 GLN A CA 1
ATOM 717 C C . GLN A 1 86 ? -18.534 6.453 12.209 1.00 86.00 86 GLN A C 1
ATOM 719 O O . GLN A 1 86 ? -19.623 6.390 12.771 1.00 86.00 86 GLN A O 1
ATOM 724 N N . LYS A 1 87 ? -18.404 6.901 10.957 1.00 85.81 87 LYS A N 1
ATOM 725 C CA . LYS A 1 87 ? -19.529 7.324 10.110 1.00 85.81 87 LYS A CA 1
ATOM 726 C C . LYS A 1 87 ? -20.173 6.175 9.332 1.00 85.81 87 LYS A C 1
ATOM 728 O O . LYS A 1 87 ? -21.193 6.388 8.684 1.00 85.81 87 LYS A O 1
ATOM 733 N N . GLY A 1 88 ? -19.594 4.972 9.376 1.00 85.12 88 GLY A N 1
ATOM 734 C CA . GLY A 1 88 ? -20.044 3.847 8.555 1.00 85.12 88 GLY A CA 1
ATOM 735 C C . GLY A 1 88 ? -19.735 4.029 7.065 1.00 85.12 88 GLY A C 1
ATOM 736 O O . GLY A 1 88 ? -20.477 3.542 6.213 1.00 85.12 88 GLY A O 1
ATOM 737 N N . ASP A 1 89 ? -18.654 4.744 6.738 1.00 88.25 89 ASP A N 1
ATOM 738 C CA . ASP A 1 89 ? -18.254 5.026 5.355 1.00 88.25 89 ASP A CA 1
ATOM 739 C C . ASP A 1 89 ? -17.271 3.991 4.782 1.00 88.25 89 ASP A C 1
ATOM 741 O O . ASP A 1 89 ? -16.845 4.140 3.640 1.00 88.25 89 ASP A O 1
ATOM 745 N N . ILE A 1 90 ? -16.903 2.945 5.532 1.00 89.56 90 ILE A N 1
ATOM 746 C CA . ILE A 1 90 ? -16.031 1.856 5.060 1.00 89.56 90 ILE A CA 1
ATOM 747 C C . ILE A 1 90 ? -16.833 0.555 4.992 1.00 89.56 90 ILE A C 1
ATOM 749 O O . ILE A 1 90 ? -17.279 0.034 6.012 1.00 89.56 90 ILE A O 1
ATOM 753 N N . TYR A 1 91 ? -16.960 0.012 3.786 1.00 90.69 91 TYR A N 1
ATOM 754 C CA . TYR A 1 91 ? -17.633 -1.246 3.490 1.00 90.69 91 TYR A CA 1
ATOM 755 C C . TYR A 1 91 ? -16.589 -2.263 3.046 1.00 90.69 91 TYR A C 1
ATOM 757 O O . TYR A 1 91 ? -15.854 -2.037 2.083 1.00 90.69 91 TYR A O 1
ATOM 765 N N . LEU A 1 92 ? -16.518 -3.386 3.753 1.00 92.75 92 LEU A N 1
ATOM 766 C CA . LEU A 1 92 ? -15.604 -4.477 3.438 1.00 92.75 92 LEU A CA 1
ATOM 767 C C . LEU A 1 92 ? -16.390 -5.587 2.742 1.00 92.75 92 LEU A C 1
ATOM 769 O O . LEU A 1 92 ? -17.360 -6.096 3.306 1.00 92.75 92 LEU A O 1
ATOM 773 N N . LEU A 1 93 ? -15.975 -5.980 1.538 1.00 92.81 93 LEU A N 1
ATOM 774 C CA . LEU A 1 93 ? -16.473 -7.220 0.944 1.00 92.81 93 LEU A CA 1
ATOM 775 C C . LEU A 1 93 ? -15.935 -8.412 1.742 1.00 92.81 93 LEU A C 1
ATOM 777 O O . LEU A 1 93 ? -14.888 -8.316 2.379 1.00 92.81 93 LEU A O 1
ATOM 781 N N . GLN A 1 94 ? -16.666 -9.527 1.741 1.00 91.62 94 GLN A N 1
ATOM 782 C CA . GLN A 1 94 ? -16.237 -10.729 2.452 1.00 91.62 94 GLN A CA 1
ATOM 783 C C . GLN A 1 94 ? -15.035 -11.382 1.762 1.00 91.62 94 GLN A C 1
ATOM 785 O O . GLN A 1 94 ? -15.031 -11.593 0.550 1.00 91.62 94 GLN A O 1
ATOM 790 N N . GLY A 1 95 ? -14.041 -11.751 2.563 1.00 91.56 95 GLY A N 1
ATOM 791 C CA . GLY A 1 95 ? -12.845 -12.459 2.145 1.00 91.56 95 GLY A CA 1
ATOM 792 C C . GLY A 1 95 ? -12.013 -12.921 3.342 1.00 91.56 95 GLY A C 1
ATOM 793 O O . GLY A 1 95 ? -12.249 -12.545 4.491 1.00 91.56 95 GLY A O 1
ATOM 794 N N . GLU A 1 96 ? -11.002 -13.744 3.073 1.00 90.94 96 GLU A N 1
ATOM 795 C CA . GLU A 1 96 ? -10.102 -14.271 4.112 1.00 90.94 96 GLU A CA 1
ATOM 796 C C . GLU A 1 96 ? -9.293 -13.160 4.803 1.00 90.94 96 GLU A C 1
ATOM 798 O O . GLU A 1 96 ? -8.918 -13.259 5.970 1.00 90.94 96 GLU A O 1
ATOM 803 N N . TRP A 1 97 ? -9.065 -12.055 4.092 1.00 93.50 97 TRP A N 1
ATOM 804 C CA . TRP A 1 97 ? -8.325 -10.896 4.578 1.00 93.50 97 TRP A CA 1
ATOM 805 C C . TRP A 1 97 ? -9.082 -10.084 5.636 1.00 93.50 97 TRP A C 1
ATOM 807 O O . TRP A 1 97 ? -8.443 -9.338 6.379 1.00 93.50 97 TRP A O 1
ATOM 817 N N . ASN A 1 98 ? -10.409 -10.226 5.746 1.00 93.50 98 ASN A N 1
ATOM 818 C CA . ASN A 1 98 ? -11.219 -9.452 6.690 1.00 93.50 98 ASN A CA 1
ATOM 819 C C . ASN A 1 98 ? -10.803 -9.711 8.137 1.00 93.50 98 ASN A C 1
ATOM 821 O O . ASN A 1 98 ? -10.641 -8.759 8.892 1.00 93.50 98 ASN A O 1
ATOM 825 N N . ALA A 1 99 ? -10.588 -10.977 8.511 1.00 92.38 99 ALA A N 1
ATOM 826 C CA . ALA A 1 99 ? -10.188 -11.338 9.870 1.00 92.38 99 ALA A CA 1
ATOM 827 C C . ALA A 1 99 ? -8.863 -10.667 10.253 1.00 92.38 99 ALA A C 1
ATOM 829 O O . ALA A 1 99 ? -8.764 -10.045 11.307 1.00 92.38 99 ALA A O 1
ATOM 830 N N . LYS A 1 100 ? -7.879 -10.711 9.345 1.00 92.62 100 LYS A N 1
ATOM 831 C CA . LYS A 1 100 ? -6.587 -10.053 9.541 1.00 92.62 100 LYS A CA 1
ATOM 832 C C . LYS A 1 100 ? -6.735 -8.536 9.629 1.00 92.62 100 LYS A C 1
ATOM 834 O O . LYS A 1 100 ? -6.182 -7.937 10.537 1.00 92.62 100 LYS A O 1
ATOM 839 N N . LEU A 1 101 ? -7.483 -7.903 8.722 1.00 92.56 101 LEU A N 1
ATOM 840 C CA . LEU A 1 101 ? -7.672 -6.450 8.758 1.00 92.56 101 LEU A CA 1
ATOM 841 C C . LEU A 1 101 ? -8.342 -5.997 10.063 1.00 92.56 101 LEU A C 1
ATOM 843 O O . LEU A 1 101 ? -7.908 -5.015 10.658 1.00 92.56 101 LEU A O 1
ATOM 847 N N . ILE A 1 102 ? -9.387 -6.705 10.500 1.00 91.44 102 ILE A N 1
ATOM 848 C CA . ILE A 1 102 ? -10.124 -6.385 11.727 1.00 91.44 102 ILE A CA 1
ATOM 849 C C . ILE A 1 102 ? -9.223 -6.559 12.951 1.00 91.44 102 ILE A C 1
ATOM 851 O O . ILE A 1 102 ? -9.178 -5.664 13.791 1.00 91.44 102 ILE A O 1
ATOM 855 N N . ASP A 1 103 ? -8.466 -7.654 13.029 1.00 92.31 103 ASP A N 1
ATOM 856 C CA . ASP A 1 103 ? -7.511 -7.897 14.116 1.00 92.31 103 ASP A CA 1
ATOM 857 C C . ASP A 1 103 ? -6.457 -6.781 14.213 1.00 92.31 103 ASP A C 1
ATOM 859 O O . ASP A 1 103 ? -6.220 -6.228 15.290 1.00 92.31 103 ASP A O 1
ATOM 863 N N . GLN A 1 104 ? -5.903 -6.363 13.069 1.00 92.25 104 GLN A N 1
ATOM 864 C CA . GLN A 1 104 ? -4.973 -5.234 13.002 1.00 92.25 104 GLN A CA 1
ATOM 865 C C . GLN A 1 104 ? -5.629 -3.918 13.437 1.00 92.25 104 GLN A C 1
ATOM 867 O O . GLN A 1 104 ? -5.022 -3.151 14.180 1.00 92.25 104 GLN A O 1
ATOM 872 N N . ALA A 1 105 ? -6.865 -3.655 13.005 1.00 89.88 105 ALA A N 1
ATOM 873 C CA . ALA A 1 105 ? -7.586 -2.428 13.332 1.00 89.88 105 ALA A CA 1
ATOM 874 C C . ALA A 1 105 ? -7.933 -2.322 14.826 1.00 89.88 105 ALA A C 1
ATOM 876 O O . ALA A 1 105 ? -7.812 -1.242 15.398 1.00 89.88 105 ALA A O 1
ATOM 877 N N . VAL A 1 106 ? -8.336 -3.429 15.461 1.00 89.25 106 VAL A N 1
ATOM 878 C CA . VAL A 1 106 ? -8.643 -3.480 16.902 1.00 89.25 106 VAL A CA 1
ATOM 879 C C . VAL A 1 106 ? -7.369 -3.392 17.739 1.00 89.25 106 VAL A C 1
ATOM 881 O O . VAL A 1 106 ? -7.359 -2.754 18.789 1.00 89.25 106 VAL A O 1
ATOM 884 N N . SER A 1 107 ? -6.289 -4.014 17.268 1.00 89.25 107 SER A N 1
ATOM 885 C CA . SER A 1 107 ? -5.015 -4.042 17.983 1.00 89.25 107 SER A CA 1
ATOM 886 C C . SER A 1 107 ? -4.201 -2.757 17.827 1.00 89.25 107 SER A C 1
ATOM 888 O O . SER A 1 107 ? -3.243 -2.556 18.570 1.00 89.25 107 SER A O 1
ATOM 890 N N . PHE A 1 108 ? -4.533 -1.873 16.886 1.00 87.06 108 PHE A N 1
ATOM 891 C CA . PHE A 1 108 ? -3.795 -0.629 16.673 1.00 87.06 10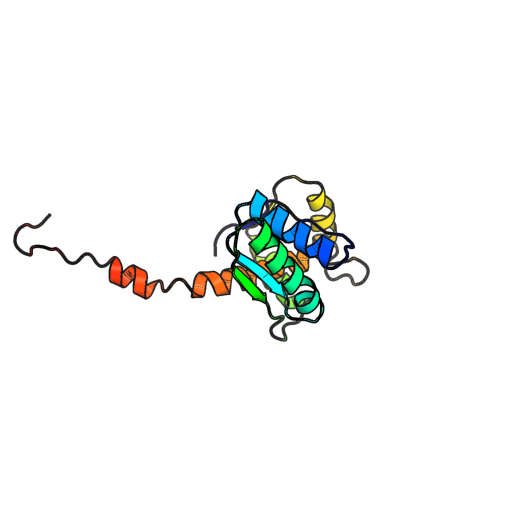8 PHE A CA 1
ATOM 892 C C . PHE A 1 108 ? -3.973 0.341 17.859 1.00 87.06 108 PHE A C 1
ATOM 894 O O . PHE A 1 108 ? -5.105 0.551 18.296 1.00 87.06 108 PHE A O 1
ATOM 901 N N . PRO A 1 109 ? -2.906 0.979 18.392 1.00 87.25 109 PRO A N 1
ATOM 902 C CA . PRO A 1 109 ? -1.539 1.089 17.865 1.00 87.25 109 PRO A CA 1
ATOM 903 C C . PRO A 1 109 ? -0.513 0.169 18.554 1.00 87.25 109 PRO A C 1
ATOM 905 O O . PRO A 1 109 ? 0.637 0.564 18.774 1.00 87.25 109 PRO A O 1
ATOM 908 N N . SER A 1 110 ? -0.916 -1.041 18.954 1.00 87.12 110 SER A N 1
ATOM 909 C CA . SER A 1 110 ? -0.017 -2.016 19.578 1.00 87.12 110 SER A CA 1
ATOM 910 C C . SER A 1 110 ? 1.196 -2.299 18.695 1.00 87.12 110 SER A C 1
ATOM 912 O O . SER A 1 110 ? 1.075 -2.549 17.501 1.00 87.12 110 SER A O 1
ATOM 914 N N . ARG A 1 111 ? 2.384 -2.322 19.307 1.00 82.44 111 ARG A N 1
ATOM 915 C CA . ARG A 1 111 ? 3.652 -2.617 18.616 1.00 82.44 111 ARG A CA 1
ATOM 916 C C . ARG A 1 111 ? 3.869 -4.109 18.356 1.00 82.44 111 ARG A C 1
ATOM 918 O O . ARG A 1 111 ? 4.815 -4.470 17.666 1.00 82.44 111 ARG A O 1
ATOM 925 N N . TYR A 1 112 ? 3.046 -4.965 18.959 1.00 84.00 112 TYR A N 1
ATOM 926 C CA . TYR A 1 112 ? 3.198 -6.421 18.906 1.00 84.00 112 TYR A CA 1
ATOM 927 C C . TYR A 1 112 ? 2.435 -7.067 17.748 1.00 84.00 112 TYR A C 1
ATOM 929 O O . TYR A 1 112 ? 2.622 -8.251 17.481 1.00 84.00 112 TYR A O 1
ATOM 937 N N . VAL A 1 113 ? 1.583 -6.301 17.066 1.00 86.25 113 VAL A N 1
ATOM 938 C CA . VAL A 1 113 ? 0.766 -6.767 15.946 1.00 86.25 113 VAL A CA 1
ATOM 939 C C . VAL A 1 113 ? 1.193 -6.010 14.696 1.00 86.25 113 VAL A C 1
ATOM 941 O O . VAL A 1 113 ? 1.411 -4.802 14.734 1.00 86.25 113 VAL A O 1
ATOM 944 N N . HIS A 1 114 ? 1.345 -6.729 13.586 1.00 86.69 114 HIS A N 1
ATOM 945 C CA . HIS A 1 114 ? 1.641 -6.114 12.295 1.00 86.69 114 HIS A CA 1
ATOM 946 C C . HIS A 1 114 ? 0.496 -5.198 11.864 1.00 86.69 114 HIS A C 1
ATOM 948 O O . HIS A 1 114 ? -0.659 -5.561 12.023 1.00 86.69 114 HIS A O 1
ATOM 954 N N . ASP A 1 115 ? 0.797 -4.057 11.257 1.00 88.00 115 ASP A N 1
ATOM 955 C CA . ASP A 1 115 ? -0.178 -3.033 10.864 1.00 88.00 115 ASP A CA 1
ATOM 956 C C . ASP A 1 115 ? -0.164 -2.750 9.351 1.00 88.00 115 ASP A C 1
ATOM 958 O O . ASP A 1 115 ? -0.681 -1.736 8.885 1.00 88.00 115 ASP A O 1
ATOM 962 N N . ASP A 1 116 ? 0.408 -3.662 8.561 1.00 89.50 116 ASP A N 1
ATOM 963 C CA . ASP A 1 116 ? 0.611 -3.468 7.122 1.00 89.50 116 ASP A CA 1
ATOM 964 C C . ASP A 1 116 ? -0.700 -3.239 6.348 1.00 89.50 116 ASP A C 1
ATOM 966 O O . ASP A 1 116 ? -0.741 -2.412 5.440 1.00 89.50 116 ASP A O 1
ATOM 970 N N . CYS A 1 117 ? -1.789 -3.948 6.686 1.00 91.69 117 CYS A N 1
ATOM 971 C CA . CYS A 1 117 ? -3.041 -3.845 5.924 1.00 91.69 117 CYS A CA 1
ATOM 972 C C . CYS A 1 117 ? -3.751 -2.519 6.203 1.00 91.69 117 CYS A C 1
ATOM 974 O O . CYS A 1 117 ? -4.252 -1.884 5.275 1.00 91.69 117 CYS A O 1
ATOM 976 N N . ILE A 1 118 ? -3.780 -2.090 7.468 1.00 91.62 118 ILE A N 1
ATOM 977 C CA . ILE A 1 118 ? -4.377 -0.805 7.850 1.00 91.62 118 ILE A CA 1
ATOM 978 C C . ILE A 1 118 ? -3.533 0.376 7.360 1.00 91.62 118 ILE A C 1
ATOM 980 O O . ILE A 1 118 ? -4.098 1.389 6.957 1.00 91.62 118 ILE A O 1
ATOM 984 N N . ASP A 1 119 ? -2.205 0.237 7.311 1.00 89.19 119 ASP A N 1
ATOM 985 C CA . ASP A 1 119 ? -1.328 1.272 6.761 1.00 89.19 119 ASP A CA 1
ATOM 986 C C . ASP A 1 119 ? -1.503 1.412 5.245 1.00 89.19 119 ASP A C 1
ATOM 988 O O . ASP A 1 119 ? -1.707 2.514 4.735 1.00 89.19 119 ASP A O 1
ATOM 992 N N . ALA A 1 120 ? -1.533 0.288 4.519 1.00 90.56 120 ALA A N 1
ATOM 993 C CA . ALA A 1 120 ? -1.818 0.283 3.086 1.00 90.56 120 ALA A CA 1
ATOM 994 C C . ALA A 1 120 ? -3.197 0.887 2.773 1.00 90.56 120 ALA A C 1
ATOM 996 O O . ALA A 1 120 ? -3.333 1.657 1.821 1.00 90.56 120 ALA A O 1
ATOM 997 N N . LEU A 1 121 ? -4.215 0.590 3.589 1.00 90.88 121 LEU A N 1
ATOM 998 C CA . LEU A 1 121 ? -5.544 1.176 3.431 1.00 90.88 121 LEU A CA 1
ATOM 999 C C . LEU A 1 121 ? -5.546 2.684 3.731 1.00 90.88 121 LEU A C 1
ATOM 1001 O O . LEU A 1 121 ? -6.217 3.439 3.034 1.00 90.88 121 LEU A O 1
ATOM 1005 N N . ALA A 1 122 ? -4.769 3.147 4.713 1.00 90.00 122 ALA A N 1
ATOM 1006 C CA . ALA A 1 122 ? -4.629 4.573 4.999 1.00 90.00 122 ALA A CA 1
ATOM 1007 C C . ALA A 1 122 ? -3.954 5.337 3.844 1.00 90.00 122 ALA A C 1
ATOM 1009 O O . ALA A 1 122 ? -4.361 6.453 3.524 1.00 90.00 122 ALA A O 1
ATOM 1010 N N . TYR A 1 123 ? -2.989 4.724 3.151 1.00 89.06 123 TYR A N 1
ATOM 1011 C CA . TYR A 1 123 ? -2.359 5.303 1.957 1.00 89.06 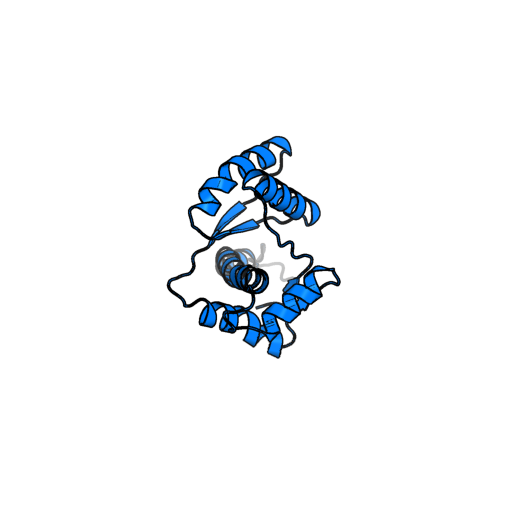123 TYR A CA 1
ATOM 1012 C C . TYR A 1 123 ? -3.328 5.534 0.785 1.00 89.06 123 TYR A C 1
ATOM 1014 O O . TYR A 1 123 ? -3.092 6.421 -0.042 1.00 89.06 123 TYR A O 1
ATOM 1022 N N . ILE A 1 124 ? -4.449 4.806 0.724 1.00 88.56 124 ILE A N 1
ATOM 1023 C CA . ILE A 1 124 ? -5.505 5.068 -0.266 1.00 88.56 124 ILE A CA 1
ATOM 1024 C C . ILE A 1 124 ? -6.122 6.455 -0.066 1.00 88.56 124 ILE A C 1
ATOM 1026 O O . ILE A 1 124 ? -6.513 7.083 -1.047 1.00 88.56 124 ILE A O 1
ATOM 1030 N N . ASP A 1 125 ? -6.151 6.985 1.160 1.00 86.62 125 ASP A N 1
ATOM 1031 C CA . ASP A 1 125 ? -6.693 8.321 1.418 1.00 86.62 125 ASP A CA 1
ATOM 1032 C C . ASP A 1 125 ? -5.871 9.402 0.709 1.00 86.62 125 ASP A C 1
ATOM 1034 O O . ASP A 1 125 ? -6.424 10.256 0.014 1.00 86.62 125 ASP A O 1
ATOM 1038 N N . GLN A 1 126 ? -4.541 9.288 0.773 1.00 82.31 126 GLN A N 1
ATOM 1039 C CA . GLN A 1 126 ? -3.626 10.158 0.035 1.00 82.31 126 GLN A CA 1
ATOM 1040 C C . GLN A 1 126 ? -3.826 10.023 -1.479 1.00 82.31 126 GLN A C 1
ATOM 1042 O O . GLN A 1 126 ? -3.911 11.026 -2.188 1.00 82.31 126 GLN A O 1
ATOM 1047 N N . LEU A 1 127 ? -3.956 8.789 -1.976 1.00 84.75 127 LEU A N 1
ATOM 1048 C CA . LEU A 1 127 ? -4.171 8.534 -3.400 1.00 84.75 127 LEU A CA 1
ATOM 1049 C C . LEU A 1 127 ? -5.482 9.154 -3.905 1.00 84.75 127 LEU A C 1
ATOM 1051 O O . LEU A 1 127 ? -5.526 9.696 -5.013 1.00 84.75 127 LEU A O 1
ATOM 1055 N N . VAL A 1 128 ? -6.548 9.076 -3.105 1.00 79.12 128 VAL A N 1
ATOM 1056 C CA . VAL A 1 128 ? -7.857 9.658 -3.416 1.00 79.12 128 VAL A CA 1
ATOM 1057 C C . VAL A 1 128 ? -7.773 11.178 -3.421 1.00 79.12 128 VAL A C 1
ATOM 1059 O O . VAL A 1 128 ? -8.229 11.781 -4.388 1.00 79.12 128 VAL A O 1
ATOM 1062 N N . MET A 1 129 ? -7.148 11.801 -2.418 1.00 71.44 129 MET A N 1
ATOM 1063 C CA . MET A 1 129 ? -6.957 13.257 -2.398 1.00 71.44 129 MET A CA 1
ATOM 1064 C C . MET A 1 129 ? -6.186 13.735 -3.632 1.00 71.44 129 MET A C 1
ATOM 1066 O O . MET A 1 129 ? -6.646 14.629 -4.333 1.00 71.44 129 MET A O 1
ATOM 1070 N N . GLU A 1 130 ? -5.066 13.090 -3.967 1.00 65.81 130 GLU A N 1
ATOM 1071 C CA . GLU A 1 130 ? -4.271 13.442 -5.150 1.00 65.81 130 GLU A CA 1
ATOM 1072 C C . GLU A 1 130 ? -5.004 13.185 -6.473 1.00 65.81 130 GLU A C 1
ATOM 1074 O O . GLU A 1 130 ? -4.710 13.825 -7.481 1.00 65.81 130 GLU A O 1
ATOM 1079 N N . SER A 1 131 ? -5.922 12.219 -6.518 1.00 62.12 131 SER A N 1
ATOM 1080 C CA . SER A 1 131 ? -6.698 11.920 -7.727 1.00 62.12 131 SER A CA 1
ATOM 1081 C C . SER A 1 131 ? -7.888 12.861 -7.888 1.00 62.12 131 SER A C 1
ATOM 1083 O O . SER A 1 131 ? -8.138 13.306 -9.002 1.00 62.12 131 SER A O 1
ATOM 1085 N N . ILE A 1 132 ? -8.569 13.221 -6.794 1.00 58.34 132 ILE A N 1
ATOM 1086 C CA . ILE A 1 132 ? -9.639 14.227 -6.790 1.00 58.34 132 ILE A CA 1
ATOM 1087 C C . ILE A 1 132 ? -9.078 15.596 -7.177 1.00 58.34 132 ILE A C 1
ATOM 1089 O O . ILE A 1 132 ? -9.649 16.245 -8.042 1.00 58.34 132 ILE A O 1
ATOM 1093 N N . SER A 1 133 ? -7.926 15.998 -6.631 1.00 55.56 133 SER A N 1
ATOM 1094 C CA . SER A 1 133 ? -7.290 17.282 -6.962 1.00 55.56 133 SER A CA 1
ATOM 1095 C C . SER A 1 133 ? -6.880 17.422 -8.433 1.00 55.56 133 SER A C 1
ATOM 1097 O O . SER A 1 133 ? -6.631 18.534 -8.884 1.00 55.56 133 SER A O 1
ATOM 1099 N N . LYS A 1 134 ? -6.782 16.318 -9.191 1.00 52.38 134 LYS A N 1
ATOM 1100 C CA . LYS A 1 134 ? -6.525 16.355 -10.642 1.00 52.38 134 LYS A CA 1
ATOM 1101 C C . LYS A 1 134 ? -7.786 16.611 -11.470 1.00 52.38 134 LYS A C 1
ATOM 1103 O O . LYS A 1 134 ? -7.658 16.982 -12.634 1.00 52.38 134 LYS A O 1
ATOM 1108 N N . PHE A 1 135 ? -8.978 16.409 -10.911 1.00 47.00 135 PHE A N 1
ATOM 1109 C CA . PHE A 1 135 ? -10.199 16.883 -11.545 1.00 47.00 135 PHE A CA 1
ATOM 1110 C C . PHE A 1 135 ? -10.291 18.377 -11.265 1.00 47.00 135 PHE A C 1
ATOM 1112 O O . PHE A 1 135 ? -10.601 18.793 -10.151 1.00 47.00 135 PHE A O 1
ATOM 1119 N N . ASP A 1 136 ? -9.973 19.185 -12.272 1.00 49.94 136 ASP A N 1
ATOM 1120 C CA . ASP A 1 136 ? -10.216 20.619 -12.220 1.00 49.94 136 ASP A CA 1
ATOM 1121 C C . ASP A 1 136 ? -11.729 20.838 -12.325 1.00 49.94 136 ASP A C 1
ATOM 1123 O O . ASP A 1 136 ? -12.303 20.945 -13.409 1.00 49.94 136 ASP A O 1
ATOM 1127 N N . ILE A 1 137 ? -12.393 20.786 -11.169 1.00 55.41 137 ILE A N 1
ATOM 1128 C CA . ILE A 1 137 ? -13.844 20.949 -11.054 1.00 55.41 137 ILE A CA 1
ATOM 1129 C C . ILE A 1 137 ? -14.251 22.289 -11.678 1.00 55.41 137 ILE A C 1
ATOM 1131 O O . ILE A 1 137 ? -15.2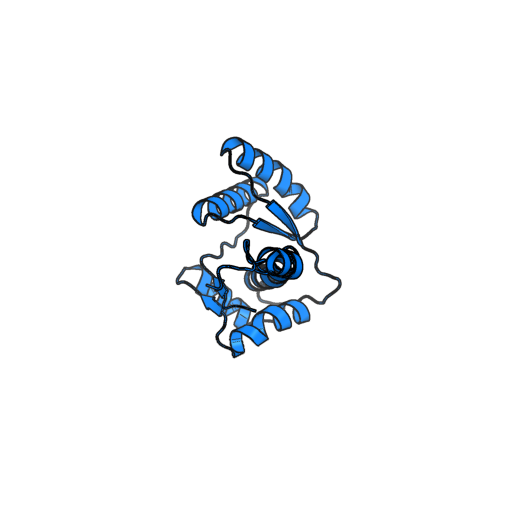66 22.339 -12.361 1.00 55.41 137 ILE A O 1
ATOM 1135 N N . ALA A 1 138 ? -13.414 23.328 -11.565 1.00 55.50 138 ALA A N 1
ATOM 1136 C CA . ALA A 1 138 ? -13.661 24.624 -12.187 1.00 55.50 138 ALA A CA 1
ATOM 1137 C C . ALA A 1 138 ? -13.581 24.564 -13.723 1.00 55.50 138 ALA A C 1
ATOM 1139 O O . ALA A 1 138 ? -14.398 25.186 -14.397 1.00 55.50 138 ALA A O 1
ATOM 1140 N N . ALA A 1 139 ? -12.660 23.785 -14.302 1.00 55.81 139 ALA A N 1
ATOM 1141 C CA . ALA A 1 139 ? -12.610 23.577 -15.754 1.00 55.81 139 ALA A CA 1
ATOM 1142 C C . ALA A 1 139 ? -13.793 22.742 -16.277 1.00 55.81 139 ALA A C 1
ATOM 1144 O O . ALA A 1 139 ? -14.279 22.989 -17.381 1.00 55.81 139 ALA A O 1
ATOM 1145 N N . ILE A 1 140 ? -14.273 21.773 -15.491 1.00 56.16 140 ILE A N 1
ATOM 1146 C CA . ILE A 1 140 ? -15.467 20.979 -15.817 1.00 56.16 140 ILE A CA 1
ATOM 1147 C C . ILE A 1 140 ? -16.726 21.853 -15.708 1.00 56.16 140 ILE A C 1
ATOM 1149 O O . ILE A 1 140 ? -17.564 21.831 -16.606 1.00 56.16 140 ILE A O 1
ATOM 1153 N N . GLU A 1 141 ? -16.844 22.679 -14.669 1.00 55.03 141 GLU A N 1
ATOM 1154 C CA . GLU A 1 141 ? -17.943 23.638 -14.502 1.00 55.03 141 GLU A CA 1
ATOM 1155 C C . GLU A 1 141 ? -17.933 24.720 -15.591 1.00 55.03 141 GLU A C 1
ATOM 1157 O O . GLU A 1 141 ? -18.989 25.037 -16.134 1.00 55.03 141 GLU A O 1
ATOM 1162 N N . ALA A 1 142 ? -16.760 25.216 -15.998 1.00 58.62 142 ALA A N 1
ATOM 1163 C CA . ALA A 1 142 ? -16.618 26.164 -17.105 1.00 58.62 142 ALA A CA 1
ATOM 1164 C C . ALA A 1 142 ? -17.019 25.560 -18.463 1.00 58.62 142 ALA A C 1
ATOM 1166 O O . ALA A 1 142 ? -17.570 26.261 -19.306 1.00 58.62 142 ALA A O 1
ATOM 1167 N N . GLN A 1 143 ? -16.795 24.258 -18.671 1.00 53.44 143 GLN A N 1
ATOM 1168 C CA . GLN A 1 143 ? -17.280 23.535 -19.857 1.00 53.44 143 GLN A CA 1
ATOM 1169 C C . GLN A 1 143 ? -18.773 23.179 -19.776 1.00 53.44 143 GLN A C 1
ATOM 1171 O O . GLN A 1 143 ? -19.395 22.917 -20.803 1.00 53.44 143 GLN A O 1
ATOM 1176 N N . THR A 1 144 ? -19.352 23.173 -18.572 1.00 53.25 144 THR A N 1
ATOM 1177 C CA . THR A 1 144 ? -20.767 22.843 -18.321 1.00 53.25 144 THR A CA 1
ATOM 1178 C C . THR A 1 144 ? -21.646 24.096 -18.204 1.00 53.25 144 THR A C 1
ATOM 1180 O O . THR A 1 144 ? -22.872 23.986 -18.164 1.00 53.25 144 THR A O 1
ATOM 1183 N N . GLN A 1 145 ? -21.063 25.302 -18.195 1.00 53.31 145 GLN A N 1
ATOM 1184 C CA . GLN A 1 145 ? -21.820 26.537 -18.388 1.00 53.31 145 GLN A CA 1
ATOM 1185 C C . GLN A 1 145 ? -22.411 26.541 -19.799 1.00 53.31 145 GLN A C 1
ATOM 1187 O O . GLN A 1 145 ? -21.746 26.855 -20.783 1.00 53.31 145 GLN A O 1
ATOM 1192 N N . HIS A 1 146 ? -23.685 26.166 -19.876 1.00 53.75 146 HIS A N 1
ATOM 1193 C CA . HIS A 1 146 ? -24.492 26.196 -21.082 1.00 53.75 146 HIS A CA 1
ATOM 1194 C C . HIS A 1 146 ? -24.498 27.615 -21.667 1.00 53.75 146 HIS A C 1
ATOM 1196 O O . HIS A 1 146 ? -25.225 28.489 -21.193 1.00 53.75 146 HIS A O 1
ATOM 1202 N N . GLN A 1 147 ? -23.692 27.855 -22.702 1.00 58.00 147 GLN A N 1
ATOM 1203 C CA . GLN A 1 147 ? -23.910 28.990 -23.588 1.00 58.00 147 GLN A CA 1
ATOM 1204 C C . GLN A 1 147 ? -25.070 28.620 -24.515 1.00 58.00 147 GLN A C 1
ATOM 1206 O O . GLN A 1 147 ? -24.928 27.670 -25.289 1.00 58.00 147 GLN A O 1
ATOM 1211 N N . PRO A 1 148 ? -26.225 29.309 -24.446 1.00 56.75 148 PRO A N 1
ATOM 1212 C CA . PRO A 1 148 ? -27.276 29.092 -25.426 1.00 56.75 148 PRO A CA 1
ATOM 1213 C C . PRO A 1 148 ? -26.716 29.437 -26.807 1.00 56.75 148 PRO A C 1
ATOM 1215 O O . PRO A 1 148 ? -26.211 30.537 -27.029 1.00 56.75 148 PRO A O 1
ATOM 1218 N N . LEU A 1 149 ? -26.778 28.469 -27.722 1.00 60.09 149 LEU A N 1
ATOM 1219 C CA . LEU A 1 149 ? -26.285 28.613 -29.095 1.00 60.09 149 LEU A CA 1
ATOM 1220 C C . LEU A 1 149 ? -27.104 29.630 -29.909 1.00 60.09 149 LEU A C 1
ATOM 1222 O O . LEU A 1 149 ? -26.654 30.055 -30.969 1.00 60.09 149 LEU A O 1
ATOM 1226 N N . ASP A 1 150 ? -28.269 30.047 -29.405 1.00 53.03 150 ASP A N 1
ATOM 1227 C CA . ASP A 1 150 ? -29.127 31.048 -30.028 1.00 53.03 150 ASP A CA 1
ATOM 1228 C C . ASP A 1 150 ? -29.866 31.884 -28.957 1.00 53.03 150 ASP A C 1
ATOM 1230 O O . ASP A 1 150 ? -30.613 31.323 -28.152 1.00 53.03 150 ASP A O 1
ATOM 1234 N N . PRO A 1 151 ? -29.686 33.218 -28.906 1.00 57.97 151 PRO A N 1
ATOM 1235 C CA . PRO A 1 151 ? -30.408 34.087 -27.977 1.00 57.97 151 PRO A CA 1
ATOM 1236 C C . PRO A 1 151 ? -31.887 34.314 -28.340 1.00 57.97 151 PRO A C 1
ATOM 1238 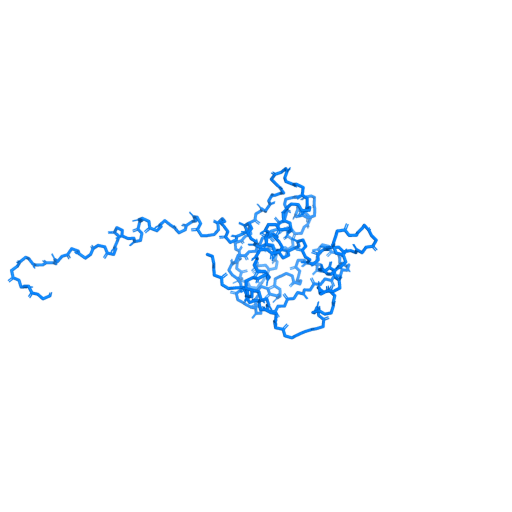O O . PRO A 1 151 ? -32.603 34.931 -27.550 1.00 57.97 151 PRO A O 1
ATOM 1241 N N . HIS A 1 152 ? -32.367 33.854 -29.502 1.00 58.28 152 HIS A N 1
ATOM 1242 C CA . HIS A 1 152 ? -33.740 34.116 -29.954 1.00 58.28 152 HIS A CA 1
ATOM 1243 C C . HIS A 1 152 ? -34.720 32.953 -29.780 1.00 58.28 152 HIS A C 1
ATOM 1245 O O . HIS A 1 152 ? -35.925 33.194 -29.684 1.00 58.28 152 HIS A O 1
ATOM 1251 N N . ALA A 1 153 ? -34.248 31.714 -29.683 1.00 57.91 153 ALA A N 1
ATOM 1252 C CA . ALA A 1 153 ? -35.099 30.553 -29.445 1.00 57.91 153 ALA A CA 1
ATOM 1253 C C . ALA A 1 153 ? -34.920 30.084 -27.997 1.00 57.91 153 ALA A C 1
ATOM 1255 O O . ALA A 1 153 ? -34.154 29.172 -27.716 1.00 57.91 153 ALA A O 1
ATOM 1256 N N . GLY A 1 154 ? -35.593 30.760 -27.063 1.00 53.97 154 GLY A N 1
ATOM 1257 C CA . GLY A 1 154 ? -35.556 30.417 -25.642 1.00 53.97 154 GLY A CA 1
ATOM 1258 C C . GLY A 1 154 ? -36.238 29.083 -25.332 1.00 53.97 154 GLY A C 1
ATOM 1259 O O . GLY A 1 154 ? -37.409 29.080 -24.956 1.00 53.97 154 GLY A O 1
ATOM 1260 N N . TYR A 1 155 ? -35.492 27.985 -25.447 1.00 45.62 155 TYR A N 1
ATOM 1261 C CA . TYR A 1 155 ? -35.718 26.716 -24.753 1.00 45.62 155 TYR A CA 1
ATOM 1262 C C . TYR A 1 155 ? -34.386 26.114 -24.312 1.00 45.62 155 TYR A C 1
ATOM 1264 O O . TYR A 1 155 ? -33.424 26.162 -25.109 1.00 45.62 155 TYR A O 1
#

pLDDT: mean 83.46, std 13.79, range [45.62, 96.75]

Foldseek 3Di:
DAFAEAEDDDDDDDDLLVVLVVQVVVCVVVVPQAAEDEDDPSCVSNVVNNVVVCVVVVHDHHYHHFYPPPDDLQVLLCVQPVVCVVVVRYHYDDDPCPVLQVVLVVCPPDPVHDNVRSSVSSSVSVVVVVVVVVPPVVVVVVVVPDDPPDPPDDD

Secondary structure (DSSP, 8-state):
-PPEEE---------HHHHHHHHHHHHHHTT-SEEEEESSHHHHHHHHHHHHHHHHTT---EEEEE--TT--HHHHHIIIIIHHHHTT-EEEPPSTHHHHHHHHHHHTT-TTS--HHHHHHHHHHHHHHHHHTTS-HHHHHHHHS---S-SSS--

Radius of gyration: 19.73 Å; chains: 1; bounding box: 50×48×50 Å

InterPro domains:
  IPR035421 Terminase, large subunit gp17-like, C-terminal [PF17289] (6-123)

Sequence (155 aa):
VGRWFVVEIQSGKWDPRETAMKIVTLAHKHKIPIIGIEKGALKNAVEPYLREYMARYNRWFEIKPLTHGNQRKYDRVQWALQGRAQKGDIYLLQGEWNAKLIDQAVSFPSRYVHDDCIDALAYIDQLVMESISKFDIAAIEAQTQHQPLDPHAGY

Organism: NCBI:txid412755